Protein AF-A0A3M2J3G7-F1 (afdb_monomer_lite)

pLDDT: mean 97.06, std 2.72, range [80.5, 98.62]

Structure (mmCIF, N/CA/C/O backbone):
data_AF-A0A3M2J3G7-F1
#
_entry.id   AF-A0A3M2J3G7-F1
#
loop_
_atom_site.group_PDB
_atom_site.id
_atom_site.type_symbol
_atom_site.label_atom_id
_atom_site.label_alt_id
_atom_site.label_comp_id
_atom_site.label_asy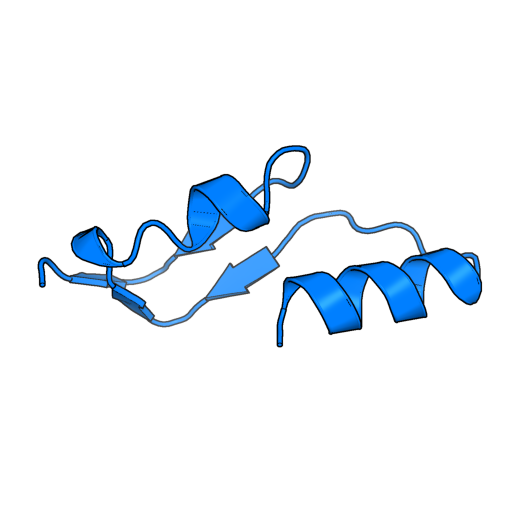m_id
_atom_site.label_entity_id
_atom_site.label_seq_id
_atom_site.pdbx_PDB_ins_code
_atom_site.Cartn_x
_atom_site.Cartn_y
_atom_site.Cartn_z
_atom_site.occupancy
_atom_site.B_iso_or_equiv
_atom_site.auth_seq_id
_atom_site.auth_comp_id
_atom_site.auth_asym_id
_atom_site.auth_atom_id
_atom_site.pdbx_PDB_model_num
ATOM 1 N N . THR A 1 1 ? 7.418 5.996 3.496 1.00 95.75 1 THR A N 1
ATOM 2 C CA . THR A 1 1 ? 6.406 7.030 3.181 1.00 95.75 1 THR A CA 1
ATOM 3 C C . THR A 1 1 ? 5.009 6.459 3.247 1.00 95.75 1 THR A C 1
ATOM 5 O O . THR A 1 1 ? 4.345 6.765 4.220 1.00 95.75 1 THR A O 1
ATOM 8 N N . ALA A 1 2 ? 4.585 5.590 2.321 1.00 97.8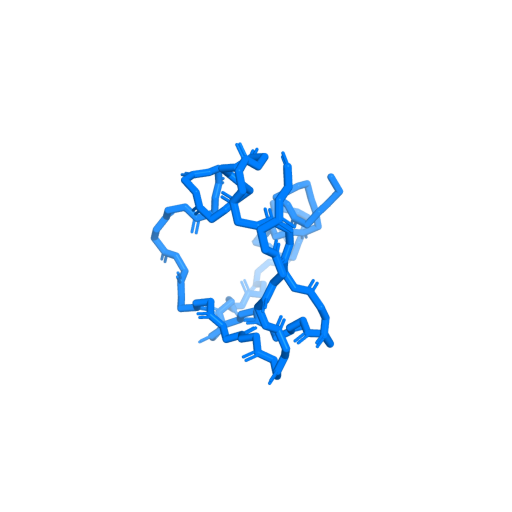8 2 ALA A N 1
ATOM 9 C CA . ALA A 1 2 ? 3.220 5.042 2.327 1.00 97.88 2 ALA A CA 1
ATOM 10 C C . ALA A 1 2 ? 2.839 4.329 3.644 1.00 97.88 2 ALA A C 1
ATOM 12 O O . ALA A 1 2 ? 1.794 4.613 4.212 1.00 97.88 2 ALA A O 1
ATOM 13 N N . GLU A 1 3 ? 3.722 3.480 4.180 1.00 97.50 3 GLU A N 1
ATOM 14 C CA . GLU A 1 3 ? 3.496 2.778 5.456 1.00 97.50 3 GLU A CA 1
ATOM 15 C C . GLU A 1 3 ? 3.329 3.749 6.641 1.00 97.50 3 GLU A C 1
ATOM 17 O O . GLU A 1 3 ? 2.350 3.658 7.381 1.00 97.50 3 GLU A O 1
ATOM 22 N N . ALA A 1 4 ? 4.200 4.756 6.755 1.00 98.06 4 ALA A N 1
ATOM 23 C CA . ALA A 1 4 ? 4.055 5.828 7.740 1.00 98.06 4 ALA A CA 1
ATOM 24 C C . ALA A 1 4 ? 2.734 6.606 7.582 1.00 98.06 4 ALA A C 1
ATOM 26 O O . ALA A 1 4 ? 2.078 6.894 8.580 1.00 98.06 4 ALA A O 1
ATOM 27 N N . THR A 1 5 ? 2.304 6.907 6.352 1.00 98.19 5 THR A N 1
ATOM 28 C CA . THR A 1 5 ? 1.002 7.543 6.096 1.00 98.19 5 THR A CA 1
ATOM 29 C C . THR A 1 5 ? -0.154 6.654 6.557 1.00 98.19 5 THR A C 1
ATOM 31 O O . THR A 1 5 ? -1.048 7.143 7.244 1.00 98.19 5 THR A O 1
ATOM 34 N N . CYS A 1 6 ? -0.128 5.349 6.259 1.00 98.06 6 CYS A N 1
ATOM 35 C CA . CYS A 1 6 ? -1.142 4.408 6.746 1.00 98.06 6 CYS A CA 1
ATOM 36 C C . CYS A 1 6 ? -1.207 4.370 8.276 1.00 98.06 6 CYS A C 1
ATOM 38 O O . CYS A 1 6 ? -2.305 4.324 8.830 1.00 98.06 6 CYS A O 1
ATOM 40 N N . ARG A 1 7 ? -0.054 4.409 8.958 1.00 97.75 7 ARG A N 1
ATOM 41 C CA . ARG A 1 7 ? -0.001 4.477 10.425 1.00 97.75 7 ARG A CA 1
ATOM 42 C C . ARG A 1 7 ? -0.709 5.726 10.952 1.00 97.75 7 ARG A C 1
ATOM 44 O O . ARG A 1 7 ? -1.574 5.596 11.808 1.00 97.75 7 ARG A O 1
ATOM 51 N N . LEU A 1 8 ? -0.411 6.899 10.392 1.00 98.56 8 LEU A N 1
ATOM 52 C CA . LEU A 1 8 ? -1.037 8.160 10.811 1.00 98.56 8 LEU A CA 1
ATOM 53 C C . LEU A 1 8 ? -2.554 8.156 10.594 1.00 98.56 8 LEU A C 1
ATOM 55 O O . LEU A 1 8 ? -3.309 8.569 11.467 1.00 98.56 8 LEU A O 1
ATOM 59 N N . VAL A 1 9 ? -3.020 7.657 9.447 1.00 98.25 9 VAL A N 1
ATOM 60 C CA . VAL A 1 9 ? -4.462 7.566 9.176 1.00 98.25 9 VAL A CA 1
ATOM 61 C C . VAL A 1 9 ? -5.147 6.621 10.169 1.00 98.25 9 VAL A C 1
ATOM 63 O O . VAL A 1 9 ? -6.220 6.954 10.666 1.00 98.25 9 VAL A O 1
ATOM 66 N N . LYS A 1 10 ? -4.521 5.485 10.511 1.00 97.62 10 LYS A N 1
ATOM 67 C CA . LYS A 1 10 ? -5.032 4.568 11.544 1.00 97.62 10 LYS A CA 1
ATOM 68 C C . LYS A 1 10 ? -5.092 5.217 12.928 1.00 97.62 10 LYS A C 1
ATOM 70 O O . LYS A 1 10 ? -6.093 5.053 13.617 1.00 97.62 10 LYS A O 1
ATOM 75 N N . GLU A 1 11 ? -4.059 5.959 13.330 1.00 98.50 11 GLU A N 1
ATOM 76 C CA . GLU A 1 11 ? -4.024 6.684 14.614 1.00 98.50 11 GLU A CA 1
ATOM 77 C C . GLU A 1 11 ? -5.148 7.727 14.728 1.00 98.50 11 GLU A C 1
ATOM 79 O O . GLU A 1 11 ? -5.669 7.958 15.816 1.00 98.50 11 GLU A O 1
ATOM 84 N N . LEU A 1 12 ? -5.581 8.300 13.602 1.00 98.62 12 LEU A N 1
ATOM 85 C CA . LEU A 1 12 ? -6.715 9.227 13.525 1.00 98.62 12 LEU A CA 1
ATOM 86 C C . LEU A 1 12 ? -8.087 8.527 13.441 1.00 98.62 12 LEU A C 1
ATOM 88 O O . LEU A 1 12 ? -9.100 9.190 13.227 1.00 98.62 12 LEU A O 1
ATOM 92 N N . GLY A 1 13 ? -8.142 7.198 13.583 1.00 98.38 13 GLY A N 1
ATOM 93 C CA . GLY A 1 13 ? -9.377 6.411 13.479 1.00 98.38 13 GLY A CA 1
ATOM 94 C C . GLY A 1 13 ? -9.847 6.158 12.041 1.00 98.38 13 GLY A C 1
ATOM 95 O O . GLY A 1 13 ? -10.959 5.676 11.826 1.00 98.38 13 GLY A O 1
ATOM 96 N N . GLY A 1 14 ? -9.018 6.473 11.045 1.00 98.06 14 GLY A N 1
ATOM 97 C CA . GLY A 1 14 ?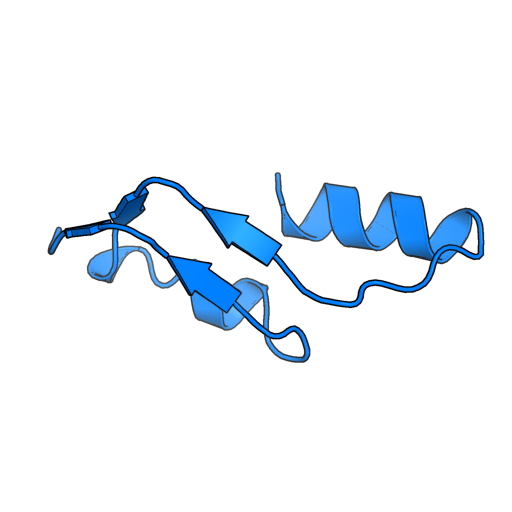 -9.300 6.204 9.641 1.00 98.06 14 GLY A CA 1
ATOM 98 C C . GLY A 1 14 ? -9.123 4.728 9.283 1.00 98.06 14 GLY A C 1
ATOM 99 O O . GLY A 1 14 ? -8.229 4.040 9.778 1.00 98.06 14 GLY A O 1
ATOM 100 N N . THR A 1 15 ? -9.959 4.244 8.365 1.00 97.38 15 THR A N 1
ATOM 101 C CA . THR A 1 15 ? -9.856 2.885 7.818 1.00 97.38 15 THR A CA 1
ATOM 102 C C . THR A 1 15 ? -9.161 2.923 6.463 1.00 97.38 15 THR A C 1
ATOM 104 O O . THR A 1 15 ? -9.587 3.641 5.560 1.00 97.38 15 THR A O 1
ATOM 107 N N . ILE A 1 16 ? -8.097 2.134 6.303 1.00 97.94 16 ILE A N 1
ATOM 108 C CA . ILE A 1 16 ? -7.417 1.985 5.013 1.00 97.94 16 ILE A CA 1
ATOM 109 C C . ILE A 1 16 ? -8.148 0.932 4.195 1.00 97.94 16 ILE A C 1
ATOM 111 O O . ILE A 1 16 ? -8.106 -0.246 4.538 1.00 97.94 16 ILE A O 1
ATOM 115 N N . VAL A 1 17 ? -8.789 1.365 3.112 1.00 97.25 17 VAL A N 1
ATOM 116 C CA . VAL A 1 17 ? -9.463 0.467 2.160 1.00 97.25 17 VAL A CA 1
ATOM 117 C C . VAL A 1 17 ? -8.524 -0.048 1.065 1.00 97.25 17 VAL A C 1
ATOM 119 O O . VAL A 1 17 ? -8.811 -1.066 0.454 1.00 97.25 17 VAL A O 1
ATOM 122 N N . GLY A 1 18 ? -7.388 0.618 0.838 1.00 97.62 18 GLY A N 1
ATOM 123 C CA . GLY A 1 18 ? -6.370 0.213 -0.130 1.00 97.62 18 GLY A CA 1
ATOM 124 C C . GLY A 1 18 ? -5.358 1.326 -0.408 1.00 97.62 18 GLY A C 1
ATOM 125 O O . GLY A 1 18 ? -5.524 2.461 0.049 1.00 97.62 18 GLY A O 1
ATOM 126 N N . LEU A 1 19 ? -4.307 0.999 -1.158 1.00 98.44 19 LEU A N 1
ATOM 127 C CA . LEU A 1 19 ? -3.329 1.946 -1.690 1.00 98.44 19 LEU A CA 1
ATOM 128 C C . LEU A 1 19 ? -3.263 1.807 -3.210 1.00 98.44 19 LEU A C 1
ATOM 130 O O . LEU A 1 19 ? -3.163 0.697 -3.727 1.00 98.44 19 LEU A O 1
ATOM 134 N N . SER A 1 20 ? -3.267 2.935 -3.918 1.00 98.25 20 SER A N 1
ATOM 135 C CA . SER A 1 20 ? -3.139 2.974 -5.375 1.00 98.25 20 SER A CA 1
ATOM 136 C C . SER A 1 20 ? -1.928 3.807 -5.777 1.00 98.25 20 SER A C 1
ATOM 138 O O . SER A 1 20 ? -1.761 4.938 -5.314 1.00 98.25 20 SER A O 1
ATOM 140 N N . PHE A 1 21 ? -1.079 3.239 -6.627 1.00 98.06 21 PHE A N 1
ATOM 141 C CA . PHE A 1 21 ? 0.142 3.861 -7.127 1.00 98.06 21 PHE A CA 1
ATOM 142 C C . PHE A 1 21 ? 0.090 3.982 -8.649 1.00 98.06 21 PHE A C 1
ATOM 144 O O . PHE A 1 21 ? -0.397 3.093 -9.344 1.00 98.06 21 PHE A O 1
ATOM 151 N N . LEU A 1 22 ? 0.654 5.063 -9.192 1.00 98.50 22 LEU A N 1
ATOM 152 C CA . LEU A 1 22 ? 0.814 5.186 -10.640 1.00 98.50 22 LEU A CA 1
ATOM 153 C C . LEU A 1 22 ? 1.876 4.205 -11.165 1.00 98.50 22 LEU A C 1
ATOM 155 O O . LEU A 1 22 ? 1.647 3.533 -12.163 1.00 98.50 22 LEU A O 1
ATOM 159 N N . ILE A 1 23 ? 3.017 4.113 -10.476 1.00 97.88 23 ILE A N 1
ATOM 160 C CA . ILE A 1 23 ? 4.147 3.246 -10.829 1.00 97.88 23 ILE A CA 1
ATOM 161 C C . ILE A 1 23 ? 4.587 2.471 -9.584 1.00 97.88 23 ILE A C 1
ATOM 163 O O . ILE A 1 23 ? 4.802 3.063 -8.525 1.00 97.88 23 ILE A O 1
ATOM 167 N N . GLU A 1 24 ? 4.760 1.162 -9.726 1.00 98.12 24 GLU A N 1
ATOM 168 C CA . GLU A 1 24 ? 5.396 0.283 -8.746 1.00 98.12 24 GLU A CA 1
ATOM 169 C C . GLU A 1 24 ? 6.737 -0.215 -9.289 1.00 98.12 24 GLU A C 1
ATOM 171 O O . GLU A 1 24 ? 6.793 -0.836 -10.349 1.00 98.12 24 GLU A O 1
ATOM 176 N N . LEU A 1 25 ? 7.810 0.040 -8.538 1.00 98.00 25 LEU A N 1
ATOM 177 C CA . LEU A 1 25 ? 9.141 -0.506 -8.799 1.00 98.00 25 LEU A CA 1
ATOM 178 C C . LEU A 1 25 ? 9.241 -1.877 -8.120 1.00 98.00 25 LEU A C 1
ATOM 180 O O . LEU A 1 25 ? 9.417 -1.952 -6.899 1.00 98.00 25 LEU A O 1
ATOM 184 N N . THR A 1 26 ? 9.055 -2.954 -8.881 1.00 97.12 26 THR A N 1
ATOM 185 C CA . THR A 1 26 ? 8.769 -4.289 -8.321 1.00 97.12 26 THR A CA 1
ATOM 186 C C . THR A 1 26 ? 9.945 -4.877 -7.536 1.00 97.12 26 THR A C 1
ATOM 188 O O . THR A 1 26 ? 9.740 -5.503 -6.495 1.00 97.12 26 THR A O 1
ATOM 191 N N . GLU A 1 27 ? 11.180 -4.610 -7.954 1.00 97.94 27 GLU A N 1
ATOM 192 C CA . GLU A 1 27 ? 12.393 -5.161 -7.326 1.00 97.94 27 GLU A CA 1
ATOM 193 C C . GLU A 1 27 ? 12.721 -4.531 -5.966 1.00 97.94 27 GLU A C 1
ATOM 195 O O . GLU A 1 27 ? 13.383 -5.145 -5.128 1.00 97.94 27 GLU A O 1
ATOM 200 N N . LEU A 1 28 ? 12.174 -3.344 -5.678 1.00 97.19 28 LEU A N 1
ATOM 201 C CA . LEU A 1 28 ? 12.352 -2.677 -4.385 1.00 97.19 28 LEU A CA 1
ATOM 202 C C . LEU A 1 28 ? 11.477 -3.266 -3.269 1.00 97.19 28 LEU A C 1
ATOM 204 O O . LEU A 1 28 ? 11.572 -2.820 -2.121 1.00 97.19 28 LEU A O 1
ATOM 208 N N . LYS A 1 29 ? 10.607 -4.237 -3.587 1.00 95.50 29 LYS A N 1
ATOM 209 C CA . LYS A 1 29 ? 9.773 -4.970 -2.616 1.00 95.50 29 LYS A CA 1
ATOM 210 C C . LYS A 1 29 ? 8.919 -4.062 -1.721 1.00 95.50 29 LYS A C 1
ATOM 212 O O . LYS A 1 29 ? 8.634 -4.370 -0.564 1.00 95.50 29 LYS A O 1
ATOM 217 N N . GLY A 1 30 ? 8.474 -2.921 -2.254 1.00 96.38 30 GLY A N 1
ATOM 218 C CA . GLY A 1 30 ? 7.662 -1.953 -1.507 1.00 96.38 30 GLY A CA 1
ATOM 219 C C . GLY A 1 30 ? 6.343 -2.5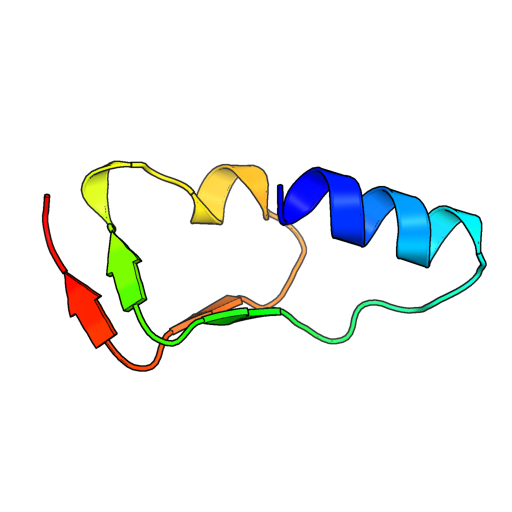43 -0.995 1.00 96.38 30 GLY A C 1
ATOM 220 O O . GLY A 1 30 ? 5.927 -2.246 0.124 1.00 96.38 30 GLY A O 1
ATOM 221 N N . ARG A 1 31 ? 5.728 -3.433 -1.782 1.00 96.69 31 ARG A N 1
ATOM 222 C CA . ARG A 1 31 ? 4.477 -4.123 -1.445 1.00 96.69 31 ARG A CA 1
ATOM 223 C C . ARG A 1 31 ? 4.587 -4.999 -0.193 1.00 96.69 31 ARG A C 1
ATOM 225 O O . ARG A 1 31 ? 3.633 -5.067 0.572 1.00 96.69 31 ARG A O 1
ATOM 232 N N . GLU A 1 32 ? 5.747 -5.602 0.074 1.00 97.12 32 GLU A N 1
ATOM 233 C CA . GLU A 1 32 ? 5.963 -6.428 1.275 1.00 97.12 32 GLU A CA 1
ATOM 234 C C . GLU A 1 32 ? 5.842 -5.594 2.563 1.00 97.12 32 GLU A C 1
ATOM 236 O O . GLU A 1 32 ? 5.222 -6.020 3.541 1.00 97.12 32 GLU A O 1
ATOM 241 N N . LYS A 1 33 ? 6.349 -4.352 2.536 1.00 96.19 33 LYS A N 1
ATOM 242 C CA . LYS A 1 33 ? 6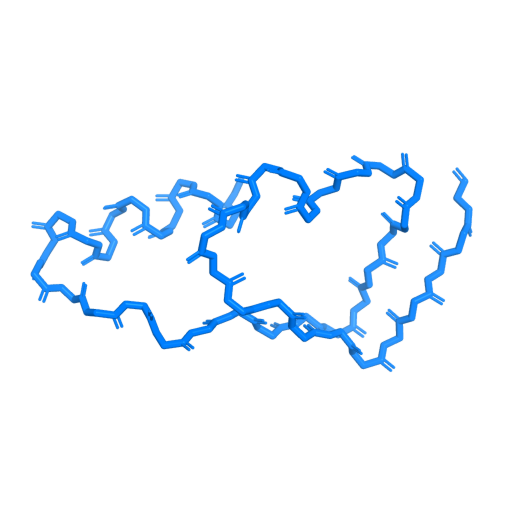.225 -3.387 3.646 1.00 96.19 33 LYS A CA 1
ATOM 243 C C . LYS A 1 33 ? 4.794 -2.887 3.859 1.00 96.19 33 LYS A C 1
ATOM 245 O O . LYS A 1 33 ? 4.501 -2.306 4.897 1.00 96.19 33 LYS A O 1
ATOM 250 N N . LEU A 1 34 ? 3.921 -3.086 2.875 1.00 97.38 34 LEU A N 1
ATOM 251 C CA . LEU A 1 34 ? 2.503 -2.726 2.900 1.00 97.38 34 LEU A CA 1
ATOM 252 C C . LEU A 1 34 ? 1.611 -3.968 3.043 1.00 97.38 34 LEU A C 1
ATOM 254 O O . LEU A 1 34 ? 0.429 -3.926 2.702 1.00 97.38 34 LEU A O 1
ATOM 258 N N . SER A 1 35 ? 2.173 -5.075 3.539 1.00 94.25 35 SER A N 1
ATOM 259 C CA . SER A 1 35 ? 1.422 -6.300 3.801 1.00 94.25 35 SER A CA 1
ATOM 260 C C . SER A 1 35 ? 0.213 -6.027 4.706 1.00 94.25 35 SER A C 1
ATOM 262 O O . SER A 1 35 ? 0.282 -5.277 5.679 1.00 94.25 35 SER A O 1
ATOM 264 N N . GLY A 1 36 ? -0.928 -6.618 4.343 1.00 93.69 36 GLY A N 1
ATOM 265 C CA . GLY A 1 36 ? -2.208 -6.392 5.020 1.00 93.69 36 GLY A CA 1
ATOM 266 C C . GLY A 1 36 ? -3.067 -5.272 4.426 1.00 93.69 36 GLY A C 1
ATOM 267 O O . GLY A 1 36 ? -4.192 -5.088 4.884 1.00 93.69 36 GLY A O 1
ATOM 268 N N . TYR A 1 37 ? -2.588 -4.563 3.401 1.00 96.50 37 TYR A N 1
ATOM 269 C CA . TYR A 1 37 ? -3.414 -3.666 2.593 1.00 96.50 37 TYR A CA 1
ATOM 270 C C . TYR A 1 37 ? -3.520 -4.160 1.150 1.00 96.50 37 TYR A C 1
ATOM 272 O O . TYR A 1 37 ? -2.582 -4.751 0.611 1.00 96.50 37 TYR A O 1
ATOM 280 N N . GLU A 1 38 ? -4.648 -3.876 0.502 1.00 97.31 38 GLU A N 1
ATOM 281 C CA . GLU A 1 38 ? -4.774 -4.055 -0.941 1.00 97.31 38 GLU A CA 1
ATOM 282 C C . GLU A 1 38 ? -3.922 -2.999 -1.656 1.00 97.31 38 GLU A C 1
ATOM 284 O O . GLU A 1 38 ? -4.099 -1.798 -1.444 1.00 97.31 38 GLU A O 1
ATOM 289 N N . VAL A 1 39 ? -2.968 -3.449 -2.475 1.00 97.75 39 VAL A N 1
ATOM 290 C CA . VAL A 1 39 ? -2.071 -2.576 -3.242 1.00 97.75 39 VAL A CA 1
ATOM 291 C C . VAL A 1 39 ? -2.360 -2.736 -4.727 1.00 97.75 39 VAL A C 1
ATOM 293 O O . VAL A 1 39 ? -2.155 -3.811 -5.302 1.00 97.75 39 VAL A O 1
ATOM 296 N N . HIS A 1 40 ? -2.782 -1.638 -5.344 1.00 98.12 40 HIS A N 1
ATOM 297 C CA . HIS A 1 40 ? -2.971 -1.508 -6.779 1.00 98.12 40 HIS A CA 1
ATOM 298 C C . HIS A 1 40 ? -1.880 -0.618 -7.385 1.00 98.12 40 HIS A C 1
ATOM 300 O O . HIS A 1 40 ? -1.478 0.390 -6.802 1.00 98.12 40 HIS A O 1
ATOM 306 N N . SER A 1 41 ? -1.414 -0.983 -8.573 1.00 97.88 41 SER A N 1
ATOM 307 C CA . SER A 1 41 ? -0.444 -0.220 -9.350 1.00 97.88 41 SER A CA 1
ATOM 308 C C . SER A 1 41 ? -0.875 -0.187 -10.811 1.00 97.88 41 SER A C 1
ATOM 310 O O . SER A 1 41 ? -1.184 -1.232 -11.382 1.00 97.88 41 SER A O 1
ATOM 312 N N . LEU A 1 42 ? -0.911 1.007 -11.413 1.00 98.38 42 LEU A N 1
ATOM 313 C CA . LEU A 1 42 ? -1.286 1.149 -12.825 1.00 98.38 42 LEU A CA 1
ATOM 314 C C . LEU A 1 42 ? -0.175 0.637 -13.753 1.00 98.38 42 LEU A C 1
ATOM 316 O O . LEU A 1 42 ? -0.449 0.000 -14.766 1.00 98.38 42 LEU A O 1
ATOM 320 N N . ILE A 1 43 ? 1.080 0.916 -13.397 1.00 98.25 43 ILE A N 1
ATOM 321 C CA . ILE A 1 43 ? 2.274 0.489 -14.126 1.00 98.25 43 ILE A CA 1
ATOM 322 C C . ILE A 1 43 ? 3.179 -0.270 -13.158 1.00 98.25 43 ILE A C 1
ATOM 324 O O . ILE A 1 43 ? 3.469 0.209 -12.062 1.00 98.25 43 ILE A O 1
ATOM 328 N N . GLN A 1 44 ? 3.659 -1.435 -13.578 1.00 98.00 44 GLN A N 1
ATOM 329 C CA . GLN A 1 44 ? 4.672 -2.208 -12.863 1.00 98.00 44 GLN A CA 1
ATOM 330 C C . GLN A 1 44 ? 5.961 -2.185 -13.674 1.00 98.00 44 GLN A C 1
ATOM 332 O O . GLN A 1 44 ? 5.946 -2.488 -14.868 1.00 98.00 44 GLN A O 1
ATOM 337 N N . TYR A 1 45 ? 7.057 -1.796 -13.033 1.00 97.62 45 TYR A N 1
ATOM 338 C CA . TYR A 1 45 ? 8.349 -1.624 -13.680 1.00 97.62 45 TYR A CA 1
ATOM 339 C C . TYR A 1 45 ? 9.432 -2.411 -12.918 1.00 97.62 45 TYR A C 1
ATOM 341 O O . TYR A 1 45 ? 9.681 -2.100 -11.748 1.00 97.62 45 TYR A O 1
ATOM 349 N N . PRO A 1 46 ? 10.048 -3.437 -13.537 1.00 93.38 46 PRO A N 1
ATOM 350 C CA . PRO A 1 46 ? 11.265 -4.064 -13.021 1.00 93.38 46 PRO A CA 1
ATOM 351 C C . PRO A 1 46 ? 12.472 -3.138 -13.245 1.00 93.38 46 PRO A C 1
ATOM 353 O O . PRO A 1 46 ? 12.416 -2.234 -14.07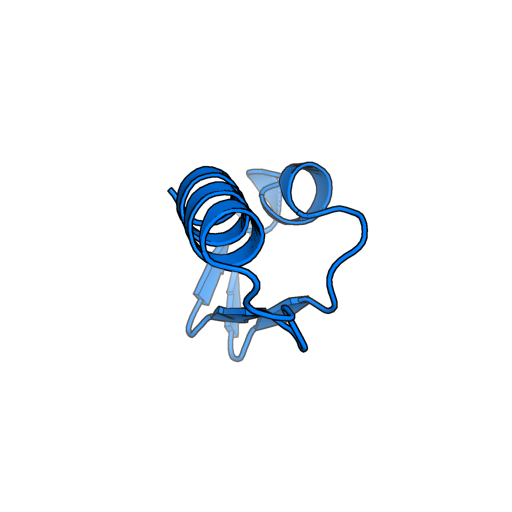2 1.00 93.38 46 PRO A O 1
ATOM 356 N N . ILE A 1 47 ? 13.589 -3.366 -12.572 1.00 80.50 47 ILE A N 1
ATOM 357 C CA . ILE A 1 47 ? 14.106 -2.635 -11.404 1.00 80.50 47 ILE A CA 1
ATOM 358 C C . ILE A 1 47 ? 15.521 -3.103 -11.121 1.00 80.50 47 ILE A C 1
ATOM 360 O O . ILE A 1 47 ? 15.745 -3.298 -9.913 1.00 80.50 47 ILE A O 1
#

Radius of gyration: 11.31 Å; chains: 1; bounding box: 24×16×29 Å

Foldseek 3Di:
DVLVVVVVCVVVVHDAQAEEEAEDAPVVVVVVSVPPHHYHYVYYDYD

Secondary structure (DSSP, 8-state):
-HHHHHHHHHHTT-----EEEEEEEGGGTTTGGGTTS-EEEEEEE--

Sequence (47 aa):
TAEATCRLVKELGGTIVGLSFLIELTELKGREKLSGYEVHSLIQYPI